Protein AF-A0A846G7C9-F1 (afdb_monomer_lite)

Sequence (75 aa):
MILLTEDSTENYYSASANDIKIATETAKLMGFQVYYIPSDFSICETAENALAHIPIQPQETLGLCIGYIPTPERY

Foldseek 3Di:
DAEEAQLDPPDLPDPLNVVRVVVQVVCVVVVHHYDYQDPVCPQVPDPVSSCVPPDDDPDDDDYDYGYDDSDPVSD

Secondary structure (DSSP, 8-state):
-EEEE---SS----HHHHHHHHHHHHHHHTT-EEEE--TT-TT-SSHHHHHTTSPPPSS---EEEE---SSGGG-

Radius of gyration: 12.65 Å; chains: 1; bounding box: 31×20×33 Å

Structure (mmCIF, N/CA/C/O backbone):
data_AF-A0A846G7C9-F1
#
_entry.id   AF-A0A846G7C9-F1
#
loop_
_atom_site.group_PDB
_atom_site.id
_atom_site.type_symbol
_atom_site.label_atom_id
_atom_site.label_alt_id
_atom_site.label_comp_id
_atom_site.label_asym_id
_atom_site.label_entity_id
_atom_site.label_seq_id
_atom_site.pdbx_PDB_ins_code
_atom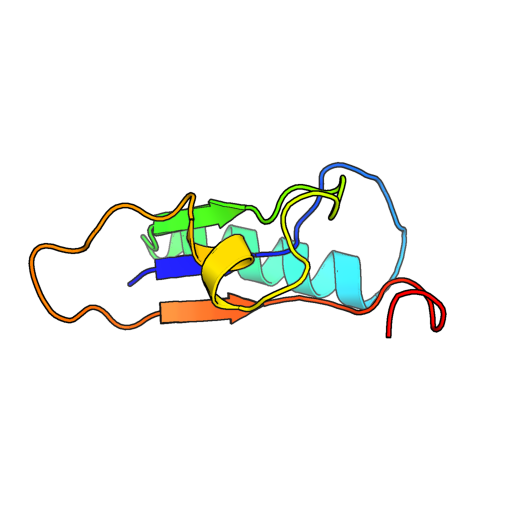_site.Cartn_x
_atom_site.Cartn_y
_atom_site.Cartn_z
_atom_site.occupancy
_atom_site.B_iso_or_equiv
_atom_site.auth_seq_id
_atom_site.auth_comp_id
_atom_site.auth_asym_id
_atom_site.auth_atom_id
_atom_site.pdbx_PDB_model_num
ATOM 1 N N . MET A 1 1 ? -6.137 7.612 11.433 1.00 93.06 1 MET A N 1
ATOM 2 C CA . MET A 1 1 ? -5.853 7.873 10.008 1.00 93.06 1 MET A CA 1
ATOM 3 C C . MET A 1 1 ? -5.276 6.611 9.413 1.00 93.06 1 MET A C 1
ATOM 5 O O . MET A 1 1 ? -4.524 5.928 10.107 1.00 93.06 1 MET A O 1
ATOM 9 N N . ILE A 1 2 ? -5.670 6.293 8.187 1.00 95.00 2 ILE A N 1
ATOM 10 C CA . ILE A 1 2 ? -5.262 5.074 7.490 1.00 95.00 2 ILE A CA 1
ATOM 11 C C . ILE A 1 2 ? -4.390 5.453 6.300 1.00 95.00 2 ILE A C 1
ATOM 13 O O . ILE A 1 2 ? -4.676 6.436 5.618 1.00 95.00 2 ILE A O 1
ATOM 17 N N . LEU A 1 3 ? -3.339 4.676 6.064 1.00 94.56 3 LEU A N 1
ATOM 18 C CA . LEU A 1 3 ? -2.546 4.720 4.846 1.00 94.56 3 LEU A CA 1
ATOM 19 C C . LEU A 1 3 ? -2.679 3.382 4.122 1.00 94.56 3 LEU A C 1
ATOM 21 O O . LEU A 1 3 ? -2.385 2.346 4.711 1.00 94.56 3 LEU A O 1
ATOM 25 N N . LEU A 1 4 ? -3.070 3.416 2.855 1.00 92.00 4 LEU A N 1
ATOM 26 C CA . LEU A 1 4 ? -2.895 2.318 1.912 1.00 92.00 4 LEU A CA 1
ATOM 27 C C . LEU A 1 4 ? -1.671 2.634 1.043 1.00 92.00 4 LEU A C 1
ATOM 29 O O . LEU A 1 4 ? -1.585 3.737 0.506 1.00 92.00 4 LEU A O 1
ATOM 33 N N . THR A 1 5 ? -0.709 1.718 0.945 1.00 90.44 5 THR A N 1
ATOM 34 C CA . THR A 1 5 ? 0.568 1.976 0.261 1.00 90.44 5 THR A CA 1
ATOM 35 C C . THR A 1 5 ? 0.987 0.842 -0.671 1.00 90.44 5 THR A C 1
ATOM 37 O O . THR A 1 5 ? 0.849 -0.332 -0.328 1.00 90.44 5 THR A O 1
ATOM 40 N N . GLU A 1 6 ? 1.552 1.196 -1.826 1.00 86.44 6 GLU A N 1
ATOM 41 C CA . GLU A 1 6 ? 2.270 0.280 -2.729 1.00 86.44 6 GLU A CA 1
ATOM 42 C C . GLU A 1 6 ? 3.769 0.179 -2.400 1.00 86.44 6 GLU A C 1
ATOM 44 O O . GLU A 1 6 ? 4.577 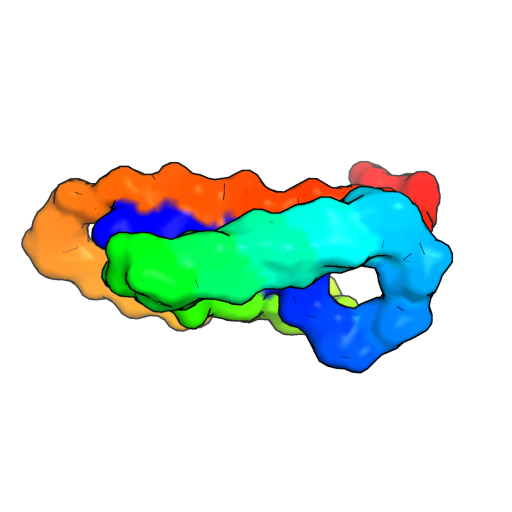-0.146 -3.271 1.00 86.44 6 GLU A O 1
ATOM 49 N N . ASP A 1 7 ? 4.174 0.478 -1.159 1.00 81.50 7 ASP A N 1
ATOM 50 C CA . ASP A 1 7 ? 5.510 0.159 -0.637 1.00 81.50 7 ASP A CA 1
ATOM 51 C C . ASP A 1 7 ? 5.705 -1.369 -0.621 1.00 81.50 7 ASP A C 1
ATOM 53 O O . ASP A 1 7 ? 5.543 -2.047 0.394 1.00 81.50 7 ASP A O 1
ATOM 57 N N . SER A 1 8 ? 5.950 -1.933 -1.802 1.00 68.75 8 SER A N 1
ATOM 58 C CA . SER A 1 8 ? 6.104 -3.360 -2.026 1.00 68.75 8 SER A CA 1
ATOM 59 C C . SER A 1 8 ? 7.500 -3.808 -1.612 1.00 68.75 8 SER A C 1
ATOM 61 O O . SER A 1 8 ? 8.487 -3.115 -1.853 1.00 68.75 8 SER A O 1
ATOM 63 N N . THR A 1 9 ? 7.617 -5.026 -1.087 1.00 57.88 9 THR A N 1
ATOM 64 C CA . THR A 1 9 ? 8.919 -5.654 -0.805 1.00 57.88 9 THR A CA 1
ATOM 65 C C . THR A 1 9 ? 9.701 -6.028 -2.069 1.00 57.88 9 THR A C 1
ATOM 67 O O . THR A 1 9 ? 10.892 -6.339 -1.982 1.00 57.88 9 THR A O 1
ATOM 70 N N . GLU A 1 10 ? 9.062 -6.000 -3.244 1.00 61.53 10 GLU A N 1
ATOM 71 C CA . GLU A 1 10 ? 9.732 -6.192 -4.526 1.00 61.53 10 GLU A CA 1
ATOM 72 C C . GLU A 1 10 ? 10.549 -4.939 -4.865 1.00 61.53 10 GLU A C 1
ATOM 74 O O . GLU A 1 10 ? 10.011 -3.859 -5.097 1.00 61.53 10 GLU A O 1
ATOM 79 N N . ASN A 1 11 ? 11.877 -5.087 -4.841 1.00 55.22 11 ASN A N 1
ATOM 80 C CA . ASN A 1 11 ? 12.852 -4.013 -5.032 1.00 55.22 11 ASN A CA 1
ATOM 81 C C . ASN A 1 11 ? 12.831 -3.454 -6.466 1.00 55.22 11 ASN A C 1
ATOM 83 O O . ASN A 1 11 ? 13.732 -3.713 -7.265 1.00 55.22 11 ASN A O 1
ATOM 87 N N . TYR A 1 12 ? 11.834 -2.640 -6.790 1.00 62.44 12 TYR A N 1
ATOM 88 C CA . TYR A 1 12 ? 11.918 -1.714 -7.909 1.00 62.44 12 TYR A CA 1
ATOM 89 C C . TYR A 1 12 ? 12.687 -0.476 -7.448 1.00 62.44 12 TYR A C 1
ATOM 91 O O . TYR A 1 12 ? 12.186 0.364 -6.704 1.00 62.44 12 TYR A O 1
ATOM 99 N N . TYR A 1 13 ? 13.944 -0.366 -7.876 1.00 70.25 13 TYR A N 1
ATOM 100 C CA . TYR A 1 13 ? 14.765 0.808 -7.597 1.00 70.25 13 TYR A CA 1
ATOM 101 C C . TYR A 1 13 ? 14.339 1.969 -8.504 1.00 70.25 13 TYR A C 1
ATOM 103 O O . TYR A 1 13 ? 14.879 2.156 -9.593 1.00 70.25 13 TYR A O 1
ATOM 111 N N . SER A 1 14 ? 13.364 2.754 -8.050 1.00 79.88 14 SER A N 1
ATOM 112 C CA . SER A 1 14 ? 12.979 4.030 -8.658 1.00 79.88 14 SER A CA 1
ATOM 113 C C . SER A 1 14 ? 12.946 5.141 -7.605 1.00 79.88 14 SER A C 1
ATOM 115 O O . SER A 1 14 ? 12.829 4.874 -6.406 1.00 79.88 14 SER A O 1
ATOM 117 N N . ALA A 1 15 ? 13.052 6.400 -8.042 1.00 85.62 15 ALA A N 1
ATOM 118 C CA . ALA A 1 15 ? 12.906 7.546 -7.142 1.00 85.62 15 ALA A CA 1
ATOM 119 C C . ALA A 1 15 ? 11.532 7.531 -6.447 1.00 85.62 15 ALA A C 1
ATOM 121 O O . ALA A 1 15 ? 11.461 7.682 -5.233 1.00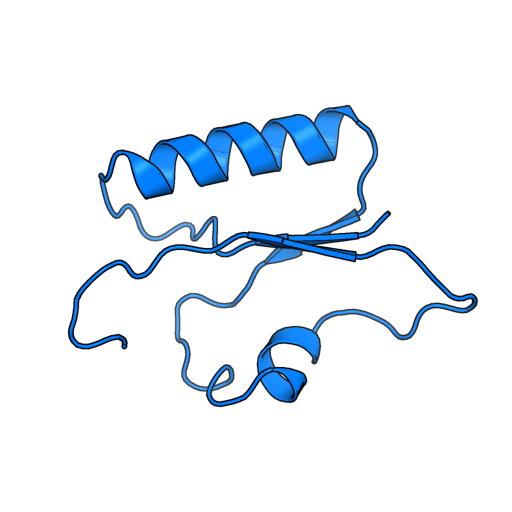 85.62 15 ALA A O 1
ATOM 122 N N . SER A 1 16 ? 10.466 7.225 -7.194 1.00 86.19 16 SER A N 1
ATOM 123 C CA . SER A 1 16 ? 9.102 7.128 -6.663 1.00 86.19 16 SER A CA 1
ATOM 124 C C . SER A 1 16 ? 8.938 6.013 -5.630 1.00 86.19 16 SER A C 1
ATOM 126 O O . SER A 1 16 ? 8.292 6.230 -4.609 1.00 86.19 16 SER A O 1
ATOM 128 N N . ALA A 1 17 ? 9.559 4.849 -5.843 1.00 84.62 17 ALA A N 1
ATOM 129 C CA . ALA A 1 17 ? 9.542 3.766 -4.860 1.00 84.62 17 ALA A CA 1
ATOM 130 C C . ALA A 1 17 ? 10.242 4.186 -3.555 1.00 84.62 17 ALA A C 1
ATOM 132 O O . ALA A 1 17 ? 9.753 3.907 -2.461 1.00 84.62 17 ALA A O 1
ATOM 133 N N . ASN A 1 18 ? 11.358 4.917 -3.656 1.00 87.56 18 ASN A N 1
ATOM 134 C CA . ASN A 1 18 ? 12.047 5.448 -2.482 1.00 87.56 18 ASN A CA 1
ATOM 135 C C . ASN A 1 18 ? 11.211 6.510 -1.745 1.00 87.56 18 ASN A C 1
ATOM 137 O O . ASN A 1 18 ? 11.140 6.486 -0.517 1.00 87.56 18 ASN A O 1
ATOM 141 N N . ASP A 1 19 ? 10.544 7.403 -2.477 1.00 90.38 19 ASP A N 1
ATOM 142 C CA . ASP A 1 19 ? 9.668 8.424 -1.890 1.00 90.38 19 ASP A CA 1
ATOM 143 C C . ASP A 1 19 ? 8.481 7.789 -1.152 1.00 90.38 19 ASP A C 1
ATOM 145 O O . ASP A 1 19 ? 8.171 8.175 -0.023 1.00 90.38 19 ASP A O 1
ATOM 149 N N . ILE A 1 20 ? 7.859 6.764 -1.742 1.00 91.31 20 ILE A N 1
ATOM 150 C CA . ILE A 1 20 ? 6.755 6.017 -1.124 1.00 91.31 20 ILE A CA 1
ATOM 151 C C . ILE A 1 20 ? 7.212 5.291 0.136 1.00 91.31 20 ILE A C 1
ATOM 153 O O . ILE A 1 20 ? 6.506 5.323 1.146 1.00 91.31 20 ILE A O 1
ATOM 157 N N . LYS A 1 21 ? 8.407 4.698 0.125 1.00 91.06 21 LYS A N 1
ATOM 158 C CA . LYS A 1 21 ? 8.991 4.075 1.314 1.00 91.06 21 LYS A CA 1
ATOM 159 C C . LYS A 1 21 ? 9.195 5.088 2.441 1.00 91.06 21 LYS A C 1
ATOM 161 O O . LYS A 1 21 ? 8.785 4.849 3.575 1.00 91.06 21 LYS A O 1
ATOM 166 N N . ILE A 1 22 ? 9.777 6.251 2.138 1.00 92.94 22 ILE A N 1
ATOM 167 C CA . ILE A 1 22 ? 9.985 7.324 3.125 1.00 92.94 22 ILE A CA 1
ATOM 168 C C . ILE A 1 22 ? 8.643 7.832 3.668 1.00 92.94 22 ILE A C 1
ATOM 170 O O . ILE A 1 22 ? 8.496 8.009 4.881 1.00 92.94 22 ILE A O 1
ATOM 174 N N . ALA A 1 23 ? 7.652 8.036 2.799 1.00 94.25 23 ALA A N 1
ATOM 175 C CA . ALA A 1 23 ? 6.314 8.464 3.197 1.00 94.25 23 ALA A CA 1
ATOM 176 C C . ALA A 1 23 ? 5.618 7.417 4.082 1.00 94.25 23 ALA A C 1
ATOM 178 O O . ALA A 1 23 ? 5.014 7.770 5.095 1.00 94.25 23 ALA A O 1
ATOM 179 N N . THR A 1 24 ? 5.763 6.133 3.749 1.00 94.25 24 THR A N 1
ATOM 180 C CA . THR A 1 24 ? 5.214 5.007 4.515 1.00 94.25 24 THR A CA 1
ATOM 181 C C . THR A 1 24 ? 5.815 4.940 5.918 1.00 94.25 24 THR A C 1
ATOM 183 O O . THR A 1 24 ? 5.079 4.881 6.904 1.00 94.25 24 THR A O 1
ATOM 186 N N . GLU A 1 25 ? 7.142 5.014 6.038 1.00 95.12 25 GLU A N 1
ATOM 187 C CA . GLU A 1 25 ? 7.817 5.024 7.342 1.00 95.12 25 GLU A CA 1
ATOM 188 C C . GLU A 1 25 ? 7.454 6.268 8.163 1.00 95.12 25 GLU A C 1
ATOM 190 O O . GLU A 1 25 ? 7.189 6.176 9.363 1.00 95.12 25 GLU A O 1
ATOM 195 N N . THR A 1 26 ? 7.339 7.427 7.512 1.00 96.25 26 THR A N 1
ATOM 196 C CA . THR A 1 26 ? 6.877 8.659 8.164 1.00 96.25 26 THR A CA 1
ATOM 197 C C . THR A 1 26 ? 5.456 8.506 8.710 1.00 96.25 26 THR A C 1
ATOM 199 O O . THR A 1 26 ? 5.194 8.866 9.857 1.00 96.25 26 THR A O 1
ATOM 202 N N . ALA A 1 27 ? 4.539 7.913 7.943 1.00 96.06 27 ALA A N 1
ATOM 203 C CA . ALA A 1 27 ? 3.166 7.676 8.381 1.00 96.06 27 ALA A CA 1
ATOM 204 C C . ALA A 1 27 ? 3.097 6.746 9.604 1.00 96.06 27 ALA A C 1
ATOM 206 O O . ALA A 1 27 ? 2.350 7.027 10.546 1.00 96.06 27 ALA A O 1
ATOM 207 N N . LYS A 1 28 ? 3.918 5.686 9.640 1.00 95.50 28 LYS A N 1
ATOM 208 C CA . LYS A 1 28 ? 4.047 4.817 10.824 1.00 95.50 28 LYS A CA 1
ATOM 209 C C . LYS A 1 28 ? 4.498 5.610 12.050 1.00 95.50 28 LYS A C 1
ATOM 211 O O . LYS A 1 28 ? 3.880 5.494 13.106 1.00 95.50 28 LYS A O 1
ATOM 216 N N . LEU A 1 29 ? 5.530 6.447 11.907 1.00 97.56 29 LEU A N 1
ATOM 217 C CA . LEU A 1 29 ? 6.038 7.297 12.994 1.00 97.56 29 LEU A CA 1
ATOM 218 C C . LEU A 1 29 ? 4.988 8.295 13.502 1.00 97.56 29 LEU A C 1
ATOM 220 O O . LEU A 1 29 ? 4.960 8.610 14.689 1.00 97.56 29 LEU A O 1
ATOM 224 N N . MET A 1 30 ? 4.097 8.757 12.625 1.00 96.81 30 MET A N 1
ATOM 225 C CA . MET A 1 30 ? 2.975 9.630 12.978 1.00 96.81 30 MET A CA 1
ATOM 226 C C . MET A 1 30 ? 1.755 8.876 13.544 1.00 96.81 30 MET A C 1
ATOM 228 O O . MET A 1 30 ? 0.735 9.500 13.836 1.00 96.81 30 MET A O 1
ATOM 232 N N . GLY A 1 31 ? 1.832 7.550 13.704 1.00 96.31 31 GLY A N 1
ATOM 233 C CA . GLY A 1 31 ? 0.770 6.728 14.291 1.00 96.31 31 GLY A CA 1
ATOM 234 C C . GLY A 1 31 ? -0.358 6.351 13.328 1.00 96.31 31 GLY A C 1
ATOM 235 O O . GLY A 1 31 ? -1.468 6.053 13.771 1.00 96.31 31 GLY A O 1
ATOM 236 N N . PHE A 1 32 ? -0.117 6.382 12.015 1.00 95.75 32 PHE A N 1
ATOM 237 C CA . PHE A 1 32 ? -1.112 5.946 11.037 1.00 95.75 32 PHE A CA 1
ATOM 238 C C . PHE A 1 32 ? -1.193 4.420 11.042 1.00 95.75 32 PHE A C 1
ATOM 240 O O . PH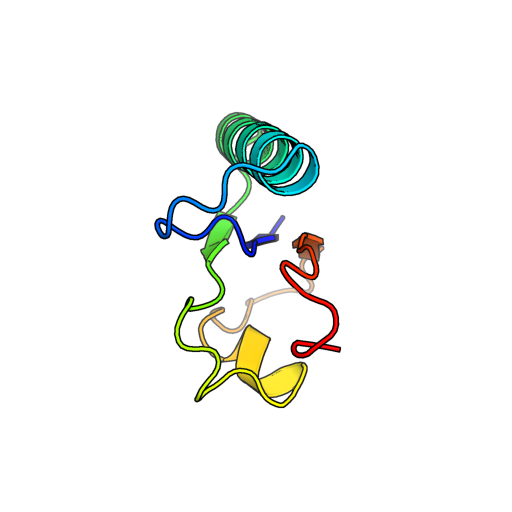E A 1 32 ? -0.192 3.725 11.222 1.00 95.75 32 PHE A O 1
ATOM 247 N N . GLN A 1 33 ? -2.387 3.896 10.781 1.00 94.69 33 GLN A N 1
ATOM 248 C CA . GLN A 1 33 ? -2.552 2.478 10.482 1.00 94.69 33 GLN A CA 1
ATOM 249 C C . GLN A 1 33 ? -2.202 2.246 9.014 1.00 94.69 33 GLN A C 1
ATOM 251 O O . GLN A 1 33 ? -2.875 2.780 8.133 1.00 94.69 33 GLN A O 1
ATOM 256 N N . VAL A 1 34 ? -1.130 1.495 8.762 1.00 93.50 34 VAL A N 1
ATOM 257 C CA . VAL A 1 34 ? -0.607 1.249 7.413 1.00 93.50 34 VAL A CA 1
ATOM 258 C C . VAL A 1 34 ? -1.052 -0.122 6.912 1.00 93.50 34 VAL A C 1
ATOM 260 O O . VAL A 1 34 ? -0.845 -1.128 7.589 1.00 93.50 34 VAL A O 1
ATOM 263 N N . TYR A 1 35 ? -1.612 -0.145 5.708 1.00 91.50 35 TYR A N 1
ATOM 264 C CA . TYR A 1 35 ? -1.987 -1.331 4.950 1.00 91.50 35 TYR A CA 1
ATOM 265 C C . TYR A 1 35 ? -1.245 -1.332 3.617 1.00 91.50 35 TYR A C 1
ATOM 267 O O . TYR A 1 35 ? -1.024 -0.280 3.020 1.00 91.50 35 TYR A O 1
ATOM 275 N N . TYR A 1 36 ? -0.868 -2.519 3.157 1.00 87.94 36 TYR A N 1
ATOM 276 C CA . TYR A 1 36 ? -0.067 -2.702 1.953 1.00 87.94 36 TYR A CA 1
ATOM 277 C C . TYR A 1 36 ? -0.927 -3.257 0.825 1.00 87.94 36 TYR A C 1
ATOM 279 O O . TYR A 1 36 ? -1.687 -4.203 1.042 1.00 87.94 36 TYR A O 1
ATOM 287 N N . ILE A 1 37 ? -0.777 -2.690 -0.369 1.00 82.44 37 ILE A N 1
ATOM 288 C CA . ILE A 1 37 ? -1.330 -3.260 -1.596 1.00 82.44 37 ILE A CA 1
ATOM 289 C C . ILE A 1 37 ? -0.449 -4.458 -1.986 1.00 82.44 37 ILE A C 1
ATOM 291 O O . ILE A 1 37 ? 0.774 -4.307 -2.069 1.00 82.44 37 ILE A O 1
ATOM 295 N N . PRO A 1 38 ? -1.022 -5.658 -2.193 1.00 75.75 38 PRO A N 1
ATOM 296 C CA . PRO A 1 38 ? -0.259 -6.825 -2.621 1.00 75.75 38 PRO A CA 1
ATOM 297 C C . PRO A 1 38 ? 0.456 -6.597 -3.960 1.00 75.75 38 PRO A C 1
ATOM 299 O O . PRO A 1 38 ? -0.153 -6.156 -4.931 1.00 75.75 38 PRO A O 1
ATOM 302 N N . SER A 1 39 ? 1.734 -6.981 -4.040 1.00 70.88 39 SER A N 1
ATOM 303 C CA . SER A 1 39 ? 2.547 -6.843 -5.260 1.00 70.88 39 SER A CA 1
ATOM 304 C C . SER A 1 39 ? 2.054 -7.690 -6.432 1.00 70.88 39 SER A C 1
ATOM 306 O O . SER A 1 39 ? 2.448 -7.436 -7.568 1.00 70.88 39 SER A O 1
ATOM 308 N N . ASP A 1 40 ? 1.247 -8.724 -6.168 1.00 72.25 40 ASP A N 1
ATOM 309 C CA . ASP A 1 40 ? 0.807 -9.650 -7.209 1.00 72.25 40 ASP A CA 1
ATOM 310 C C . ASP A 1 40 ? -0.307 -9.084 -8.100 1.00 72.25 40 ASP A C 1
ATOM 312 O O . ASP A 1 40 ? -0.570 -9.698 -9.129 1.00 72.25 40 ASP A O 1
ATOM 316 N N . PHE A 1 41 ? -0.910 -7.933 -7.744 1.00 66.12 41 PHE A N 1
ATOM 317 C CA . PHE A 1 41 ? -1.996 -7.190 -8.426 1.00 66.12 41 PHE A CA 1
ATOM 318 C C . PHE A 1 41 ? -3.174 -8.019 -8.974 1.00 66.12 41 PHE A C 1
ATOM 320 O O . PHE A 1 41 ? -4.149 -7.451 -9.466 1.00 66.12 41 PHE A O 1
ATOM 327 N N . SER A 1 42 ? -3.151 -9.342 -8.821 1.00 66.88 42 SER A N 1
ATOM 328 C CA . SER A 1 42 ? -4.155 -10.298 -9.281 1.00 66.88 42 SER A CA 1
ATOM 329 C C . SER A 1 42 ? -5.499 -10.068 -8.597 1.00 66.88 42 SER A C 1
ATOM 331 O O . SER A 1 42 ? -6.546 -10.485 -9.080 1.00 66.88 42 SER A O 1
ATOM 333 N N . ILE A 1 43 ? -5.447 -9.354 -7.475 1.00 61.12 43 ILE A N 1
ATOM 334 C CA . ILE A 1 43 ? -6.557 -8.998 -6.611 1.00 61.12 43 ILE A CA 1
ATOM 335 C C . ILE A 1 43 ? -6.729 -7.472 -6.544 1.00 61.12 43 ILE A C 1
ATOM 337 O O . ILE A 1 43 ? -7.342 -6.986 -5.610 1.00 61.12 43 ILE A O 1
ATOM 341 N N . CYS A 1 44 ? -6.165 -6.673 -7.458 1.00 62.59 44 CYS A N 1
ATOM 342 C CA . CYS A 1 44 ? -6.206 -5.199 -7.385 1.00 62.59 44 CYS A CA 1
ATOM 343 C C . CYS A 1 44 ? -6.712 -4.534 -8.675 1.00 62.59 44 CYS A C 1
ATOM 345 O O . CYS A 1 44 ? -6.374 -3.392 -8.964 1.00 62.59 44 CYS A O 1
ATOM 347 N N . GLU A 1 45 ? -7.567 -5.227 -9.433 1.00 65.62 45 GLU A N 1
ATOM 348 C CA . GLU A 1 45 ? -8.160 -4.713 -10.681 1.00 65.62 45 GLU A CA 1
ATOM 349 C C . GLU A 1 45 ? -9.103 -3.509 -10.480 1.00 65.62 45 GLU A C 1
ATOM 351 O O . GLU A 1 45 ? -9.366 -2.766 -11.424 1.00 65.62 45 GLU A O 1
ATOM 356 N N . THR A 1 46 ? -9.621 -3.300 -9.263 1.00 75.25 46 THR A N 1
ATOM 357 C CA . THR A 1 46 ? -10.498 -2.169 -8.923 1.00 75.25 46 THR A CA 1
ATOM 358 C C . THR A 1 46 ? -10.101 -1.523 -7.599 1.00 75.25 46 THR A C 1
ATOM 360 O O . THR A 1 46 ? -9.425 -2.130 -6.762 1.00 75.25 46 THR A O 1
ATOM 363 N N . ALA A 1 47 ? -10.574 -0.292 -7.382 1.00 72.88 47 ALA A N 1
ATOM 364 C CA . ALA A 1 47 ? -10.389 0.421 -6.121 1.00 72.88 47 ALA A CA 1
ATOM 365 C C . ALA A 1 47 ? -10.995 -0.347 -4.933 1.00 72.88 47 ALA A C 1
ATOM 367 O O . ALA A 1 47 ? -10.395 -0.396 -3.863 1.00 72.88 47 ALA A O 1
ATOM 368 N N . GLU A 1 48 ? -12.150 -0.993 -5.118 1.00 76.31 48 GLU A N 1
ATOM 369 C CA . GLU A 1 48 ? -12.769 -1.833 -4.088 1.00 76.31 48 GLU A CA 1
ATOM 370 C C . GLU A 1 48 ? -11.883 -3.021 -3.717 1.00 76.31 48 GLU A C 1
ATOM 372 O O . GLU A 1 48 ? -11.743 -3.339 -2.536 1.00 76.31 48 GLU A O 1
ATOM 377 N N . ASN A 1 49 ? -11.245 -3.649 -4.706 1.00 78.19 49 ASN A N 1
ATOM 378 C CA . ASN A 1 49 ? -10.378 -4.791 -4.456 1.00 78.19 49 ASN A CA 1
ATOM 379 C C . ASN A 1 49 ? -9.096 -4.374 -3.710 1.00 78.19 49 ASN A C 1
ATOM 381 O O . ASN A 1 49 ? -8.689 -5.053 -2.768 1.00 78.19 49 ASN A O 1
ATOM 385 N N . ALA A 1 50 ? -8.521 -3.209 -4.033 1.00 77.00 50 ALA A N 1
ATOM 386 C CA . ALA A 1 50 ? -7.377 -2.650 -3.303 1.00 77.00 50 ALA A CA 1
ATOM 387 C C . ALA A 1 50 ? -7.695 -2.352 -1.821 1.00 77.00 50 ALA A C 1
ATOM 389 O O . ALA A 1 50 ? -6.816 -2.413 -0.959 1.00 77.00 50 ALA A O 1
ATOM 390 N N . LEU A 1 51 ? -8.962 -2.064 -1.507 1.00 83.75 51 LEU A N 1
ATOM 391 C CA . LEU A 1 51 ? -9.439 -1.809 -0.146 1.00 83.75 51 LEU A CA 1
ATOM 392 C C . LEU A 1 51 ? -9.875 -3.078 0.598 1.00 83.75 51 LEU A C 1
ATOM 394 O O . LEU A 1 51 ? -10.111 -3.004 1.803 1.00 83.75 51 LEU A O 1
ATOM 398 N N . ALA A 1 52 ? -9.960 -4.237 -0.065 1.00 80.25 52 ALA A N 1
ATOM 399 C CA . ALA A 1 52 ? -10.524 -5.464 0.509 1.00 80.25 52 ALA A CA 1
ATOM 400 C C . ALA A 1 52 ? -9.798 -5.946 1.780 1.00 80.25 52 ALA A C 1
ATOM 402 O O . ALA A 1 52 ? -10.380 -6.635 2.618 1.00 80.25 52 ALA A O 1
ATOM 403 N N . HIS A 1 53 ? -8.530 -5.568 1.939 1.00 78.62 53 HIS A N 1
ATOM 404 C CA . HIS A 1 53 ? -7.705 -5.920 3.094 1.00 78.62 53 HIS A CA 1
ATOM 405 C C . HIS A 1 53 ? -7.807 -4.923 4.257 1.00 78.62 53 HIS A C 1
ATOM 407 O O . HIS A 1 53 ? -7.270 -5.185 5.336 1.00 78.62 53 HIS A O 1
ATOM 413 N N . ILE A 1 54 ? -8.486 -3.789 4.065 1.00 87.75 54 ILE A N 1
ATOM 414 C CA . ILE A 1 54 ? -8.691 -2.785 5.107 1.00 87.75 54 ILE A CA 1
ATOM 415 C C . ILE A 1 54 ? -9.959 -3.152 5.893 1.00 87.75 54 ILE A C 1
ATOM 417 O O . ILE A 1 54 ? -11.039 -3.250 5.310 1.00 87.75 54 ILE A O 1
ATOM 421 N N . PRO A 1 55 ? -9.878 -3.337 7.224 1.00 89.62 55 PRO A N 1
ATOM 422 C CA . PRO A 1 55 ? -11.053 -3.584 8.049 1.00 89.62 55 PRO A CA 1
ATOM 423 C C . PRO A 1 55 ? -12.081 -2.458 7.921 1.00 89.62 55 PRO A C 1
ATOM 425 O O . PRO A 1 55 ? -11.719 -1.283 7.812 1.00 89.62 55 PRO A O 1
ATOM 428 N N . ILE A 1 56 ? -13.365 -2.803 8.023 1.00 90.94 56 ILE A N 1
ATOM 429 C CA . ILE A 1 56 ? -14.431 -1.802 8.112 1.00 90.94 56 ILE A CA 1
ATOM 430 C C . ILE A 1 56 ? -14.186 -0.947 9.355 1.00 90.94 56 ILE A C 1
ATOM 432 O O . ILE A 1 56 ? -14.067 -1.458 10.471 1.00 90.94 56 ILE A O 1
ATOM 436 N N . GLN A 1 57 ? -14.110 0.363 9.150 1.00 92.19 57 GLN A N 1
ATOM 437 C CA . GLN A 1 57 ? -13.878 1.304 10.233 1.00 92.19 57 GLN A CA 1
ATOM 438 C C . GLN A 1 57 ? -15.186 1.558 10.994 1.00 92.19 57 GLN A C 1
ATOM 440 O O . GLN A 1 57 ? -16.224 1.764 10.364 1.00 92.19 57 GLN A O 1
ATOM 445 N N . PRO A 1 58 ? -15.166 1.573 12.340 1.00 91.81 58 PRO A N 1
ATOM 446 C CA . PRO A 1 58 ? -16.372 1.781 13.146 1.00 91.81 58 PRO A CA 1
ATOM 447 C C . PRO A 1 58 ? -16.932 3.209 13.034 1.00 91.81 58 PRO A C 1
ATOM 449 O O . PRO A 1 58 ? -18.077 3.455 13.402 1.00 91.81 58 PRO A O 1
ATOM 452 N N . GLN A 1 59 ? -16.119 4.147 12.545 1.00 94.38 59 GLN A N 1
ATOM 453 C CA . GLN A 1 59 ? -16.468 5.539 12.286 1.00 94.38 59 GLN A CA 1
ATOM 454 C C . GLN A 1 59 ? -15.762 6.015 11.014 1.00 94.38 59 GLN A C 1
ATOM 456 O O . GLN A 1 59 ? -14.726 5.457 10.629 1.00 94.38 59 GLN A O 1
ATOM 461 N N . GLU A 1 60 ? -16.292 7.067 10.390 1.00 93.94 60 GLU A N 1
ATOM 462 C CA . GLU A 1 60 ? -15.651 7.698 9.237 1.00 93.94 60 GLU A CA 1
ATOM 463 C C . GLU A 1 60 ? -14.211 8.091 9.589 1.00 93.94 60 GLU A C 1
ATOM 465 O O . GLU A 1 60 ? -13.944 8.762 10.588 1.00 93.94 60 GLU A O 1
ATOM 470 N N . THR A 1 61 ? -13.267 7.594 8.792 1.00 93.75 61 THR A N 1
ATOM 471 C CA . THR A 1 61 ? -11.835 7.710 9.061 1.00 93.75 61 THR A CA 1
ATOM 472 C C . THR A 1 61 ? -11.139 8.214 7.814 1.00 93.75 61 THR A C 1
ATOM 474 O O . THR A 1 61 ? -11.290 7.640 6.739 1.00 93.75 61 THR A O 1
ATOM 477 N N . LEU A 1 62 ? -10.337 9.269 7.969 1.00 94.19 62 LEU A N 1
ATOM 478 C CA . LEU A 1 62 ? -9.528 9.790 6.876 1.00 94.19 62 LEU A CA 1
ATOM 479 C C . LEU A 1 62 ? -8.531 8.723 6.399 1.00 94.19 62 LEU A C 1
ATOM 481 O O . LEU A 1 62 ? -7.778 8.160 7.207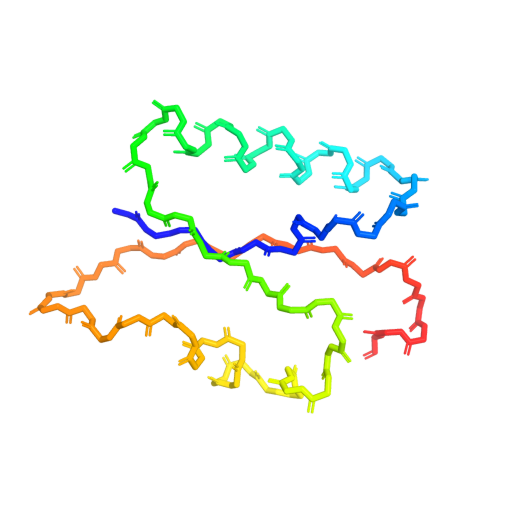 1.00 94.19 62 LEU A O 1
ATOM 485 N N . GLY A 1 63 ? -8.548 8.473 5.092 1.00 92.44 63 GLY A N 1
ATOM 486 C CA . GLY A 1 63 ? -7.652 7.561 4.395 1.00 92.44 63 GLY A CA 1
ATOM 487 C C . GLY A 1 63 ? -6.780 8.303 3.387 1.00 92.44 63 GLY A C 1
ATOM 488 O O . GLY A 1 63 ? -7.249 9.212 2.703 1.00 92.44 63 GLY A O 1
ATOM 489 N N . LEU A 1 64 ? -5.517 7.901 3.298 1.00 92.69 64 LEU A N 1
ATOM 490 C CA . LEU A 1 64 ? -4.584 8.297 2.249 1.00 92.69 64 LEU A CA 1
ATOM 491 C C . LEU A 1 64 ? -4.186 7.043 1.463 1.00 92.69 64 LEU A C 1
ATOM 493 O O . LEU A 1 64 ? -3.920 6.008 2.068 1.00 92.69 64 LEU A O 1
ATOM 497 N N . CYS A 1 65 ? -4.133 7.135 0.136 1.00 90.56 65 CYS A N 1
ATOM 498 C CA . CYS A 1 65 ? -3.583 6.090 -0.724 1.00 90.56 65 CYS A CA 1
ATOM 499 C C . CYS A 1 65 ? -2.334 6.638 -1.413 1.00 90.56 65 CYS A C 1
ATOM 501 O O . CYS A 1 65 ? -2.396 7.720 -2.000 1.00 90.56 65 CYS A O 1
ATOM 503 N N . ILE A 1 66 ? -1.214 5.922 -1.322 1.00 89.88 66 ILE A N 1
ATOM 504 C CA . ILE A 1 66 ? 0.029 6.269 -2.013 1.00 89.88 66 ILE A CA 1
ATOM 505 C C . ILE A 1 66 ? 0.503 5.088 -2.852 1.00 89.88 66 ILE A C 1
ATOM 507 O O . ILE A 1 66 ? 0.570 3.954 -2.388 1.00 89.88 66 ILE A O 1
ATOM 511 N N . GLY A 1 67 ? 0.835 5.369 -4.101 1.00 85.94 67 GLY A N 1
ATOM 512 C CA . GLY A 1 67 ? 1.249 4.369 -5.069 1.00 85.94 67 GLY A CA 1
ATOM 513 C C . GLY A 1 67 ? 2.047 5.004 -6.193 1.00 85.94 67 GLY A C 1
ATOM 514 O O . GLY A 1 67 ? 2.086 6.232 -6.325 1.00 85.94 67 GLY A O 1
ATOM 515 N N . TYR A 1 68 ? 2.711 4.171 -6.979 1.00 80.50 68 TYR A N 1
ATOM 516 C CA . TYR A 1 68 ? 3.419 4.575 -8.180 1.00 80.50 68 TYR A CA 1
ATOM 517 C C . TYR A 1 68 ? 3.210 3.532 -9.264 1.00 80.50 68 TYR A C 1
ATOM 519 O O . TYR A 1 68 ? 3.214 2.334 -9.015 1.00 80.50 68 TYR A O 1
ATOM 527 N N . ILE A 1 69 ? 3.126 3.997 -10.503 1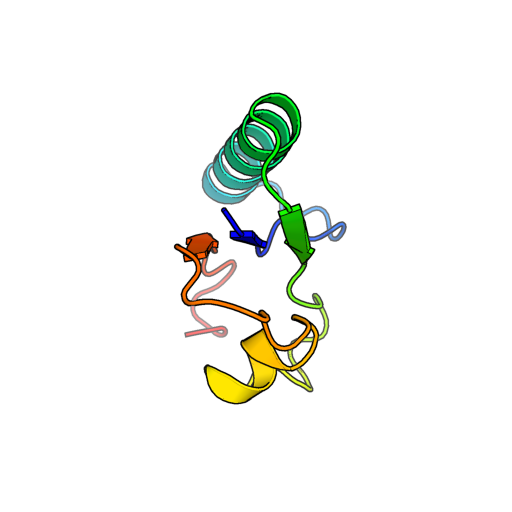.00 77.88 69 ILE A N 1
ATOM 528 C CA . ILE A 1 69 ? 3.125 3.102 -11.652 1.00 77.88 69 ILE A CA 1
ATOM 529 C C . ILE A 1 69 ? 4.580 2.691 -11.924 1.00 77.88 69 ILE A C 1
ATOM 531 O O . ILE A 1 69 ? 5.379 3.548 -12.318 1.00 77.88 69 ILE A O 1
ATOM 535 N N . PRO A 1 70 ? 4.964 1.414 -11.716 1.00 68.94 70 PRO A N 1
ATOM 536 C CA . PRO A 1 70 ? 6.352 0.987 -11.877 1.00 68.94 70 PRO A CA 1
ATOM 537 C C . PRO A 1 70 ? 6.769 0.926 -13.343 1.00 68.94 70 PRO A C 1
ATOM 539 O O . PRO A 1 70 ? 7.926 1.187 -13.669 1.00 68.94 70 PRO A O 1
ATOM 542 N N . THR A 1 71 ? 5.832 0.569 -14.224 1.00 71.94 71 THR A N 1
ATOM 543 C CA . THR A 1 71 ? 6.040 0.492 -15.670 1.00 71.94 71 THR A CA 1
ATOM 544 C C . THR A 1 71 ? 4.772 0.927 -16.411 1.00 71.94 71 THR A C 1
ATOM 546 O O . THR A 1 71 ? 3.678 0.759 -15.869 1.00 71.94 71 THR A O 1
ATOM 549 N N . PRO A 1 72 ? 4.875 1.469 -17.640 1.00 72.06 72 PRO A N 1
ATOM 550 C CA . PRO A 1 72 ? 3.706 1.888 -18.418 1.00 72.06 72 PRO A CA 1
ATOM 551 C C . PRO A 1 72 ? 2.680 0.777 -18.661 1.00 72.06 72 PRO A C 1
ATOM 553 O O . PRO A 1 72 ? 1.497 1.061 -18.765 1.00 72.06 72 PRO A O 1
ATOM 556 N N . GLU A 1 73 ? 3.113 -0.482 -18.729 1.00 71.00 73 GLU A N 1
ATOM 557 C CA . GLU A 1 73 ? 2.242 -1.648 -18.933 1.00 71.00 73 GLU A CA 1
ATOM 558 C C . GLU A 1 73 ? 1.339 -1.943 -17.725 1.00 71.00 73 GLU A C 1
ATOM 560 O O . GLU A 1 73 ? 0.449 -2.784 -17.819 1.00 71.00 73 GLU A O 1
ATOM 565 N N . ARG A 1 74 ? 1.585 -1.282 -16.588 1.00 64.38 74 ARG A N 1
ATOM 566 C CA . ARG A 1 74 ? 0.744 -1.327 -15.386 1.00 64.38 74 ARG A CA 1
ATOM 567 C C . ARG A 1 74 ? -0.256 -0.155 -15.314 1.00 64.38 74 ARG A C 1
ATOM 569 O O . ARG A 1 74 ? -0.843 0.049 -14.255 1.00 64.38 74 ARG A O 1
ATOM 576 N N . TYR A 1 75 ? -0.419 0.613 -16.399 1.00 60.53 75 TYR A N 1
ATOM 577 C CA . TYR A 1 75 ? -1.414 1.685 -16.575 1.00 60.53 75 TYR A CA 1
ATOM 578 C C . TYR A 1 75 ? -2.562 1.218 -17.478 1.00 60.53 75 TYR A C 1
ATOM 580 O O . TYR A 1 75 ? -3.717 1.612 -17.206 1.00 60.53 75 TYR A O 1
#

pLDDT: mean 82.9, std 11.78, range [55.22, 97.56]